Protein AF-A0A7T8GZP5-F1 (afdb_monomer_lite)

Foldseek 3Di:
DPPPPDPDPVVVVVVCVVCLVVVNQWDDDPPDIGGDDNVDDDDQPDPVNVVVPVPD

pLDDT: mean 79.48, std 11.4, range [39.69, 88.44]

Secondary structure (DSSP, 8-state):
----SS--HHHHHHHHHHHHHTT--EEEETTEEEE---SS--TT-SHHHHHHHTT-

Sequence (56 aa):
MTLLSSVTESAIMENMKKRYMDDWIFTYIGQVLISVNPFKPMSYFTQKEIDMYQGA

Organism: Caligus rogercresseyi (NCBI:txid217165)

InterPro domains:
  IPR001609 Myosin head, motor domain-like [PF00063] (1-55)
  IPR001609 Myosin head, motor domain-like [PS51456] (1-56)
  IPR027417 P-loop containing nucleoside triphosphate hydrolase [SSF52540] (1-55)
  IPR036961 Kinesin motor domain superfamily [G3DSA:3.40.850.10] (1-56)

Structure (mmCIF, N/CA/C/O backbone):
data_AF-A0A7T8GZP5-F1
#
_entry.id   AF-A0A7T8GZP5-F1
#
loop_
_atom_site.group_PDB
_atom_site.id
_atom_site.type_symbol
_atom_site.label_atom_id
_atom_site.label_alt_id
_atom_site.label_comp_id
_atom_site.label_asym_id
_atom_site.label_entity_id
_atom_site.label_seq_id
_atom_site.pdbx_PDB_ins_code
_atom_site.Cartn_x
_atom_site.Cartn_y
_atom_site.Cartn_z
_atom_site.occupancy
_atom_site.B_iso_or_equiv
_atom_site.auth_seq_id
_atom_site.auth_comp_id
_atom_site.auth_asym_id
_atom_site.auth_atom_id
_atom_site.pdbx_PDB_model_num
ATOM 1 N N . MET A 1 1 ? -2.520 -8.766 -8.620 1.00 39.69 1 MET A N 1
ATOM 2 C CA . MET A 1 1 ? -1.077 -9.073 -8.725 1.00 39.69 1 MET A CA 1
ATOM 3 C C . MET A 1 1 ? -0.581 -8.496 -10.035 1.00 39.69 1 MET A C 1
ATOM 5 O O . MET A 1 1 ? -1.080 -8.899 -11.076 1.00 39.69 1 MET A O 1
ATOM 9 N N . THR A 1 2 ? 0.322 -7.521 -10.011 1.00 41.38 2 THR A N 1
ATOM 10 C CA . THR A 1 2 ? 0.994 -7.074 -11.237 1.00 41.38 2 THR A CA 1
ATOM 11 C C . THR A 1 2 ? 2.180 -7.999 -11.469 1.00 41.38 2 THR A C 1
ATOM 13 O O . THR A 1 2 ? 3.201 -7.874 -10.796 1.00 41.38 2 THR A O 1
ATOM 16 N N . LEU A 1 3 ? 2.019 -8.963 -12.376 1.00 53.16 3 LEU A N 1
ATOM 17 C CA . LEU A 1 3 ? 3.139 -9.707 -12.947 1.00 53.16 3 LEU A CA 1
ATOM 18 C C . LEU A 1 3 ? 3.996 -8.703 -13.727 1.00 53.16 3 LEU A C 1
ATOM 20 O O . LEU A 1 3 ? 3.662 -8.332 -14.848 1.00 53.16 3 LEU A O 1
ATOM 24 N N . LEU A 1 4 ? 5.057 -8.195 -13.098 1.00 58.03 4 LEU A N 1
ATOM 25 C CA . LEU A 1 4 ? 6.076 -7.417 -13.793 1.00 58.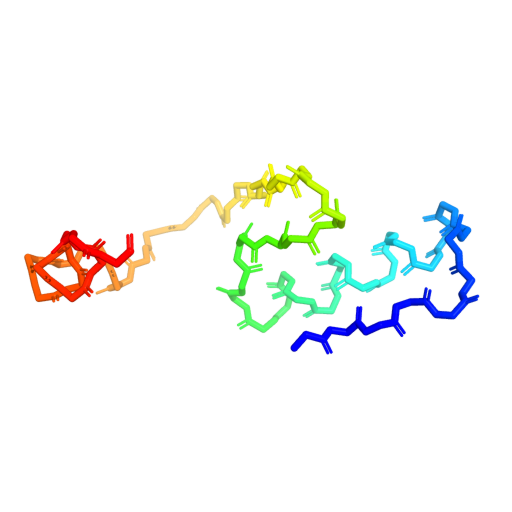03 4 LEU A CA 1
ATOM 26 C C . LEU A 1 4 ? 6.836 -8.373 -14.713 1.00 58.03 4 LEU A C 1
ATOM 28 O O . LEU A 1 4 ? 7.679 -9.141 -14.261 1.00 58.03 4 LEU A O 1
ATOM 32 N N . SER A 1 5 ? 6.532 -8.314 -16.006 1.00 56.81 5 SER A N 1
ATOM 33 C CA . SER A 1 5 ? 7.229 -9.080 -17.046 1.00 56.81 5 SER A CA 1
ATOM 34 C C . SER A 1 5 ? 8.710 -8.688 -17.172 1.00 56.81 5 SER A C 1
ATOM 36 O O . SER A 1 5 ? 9.510 -9.460 -17.688 1.00 56.81 5 SER A O 1
ATOM 38 N N . SER A 1 6 ? 9.082 -7.498 -16.681 1.00 58.56 6 SER A N 1
ATOM 39 C CA . SER A 1 6 ? 10.451 -6.978 -16.630 1.00 58.56 6 SER A CA 1
ATOM 40 C C . SER A 1 6 ? 10.720 -6.315 -15.274 1.00 58.56 6 SER A C 1
ATOM 42 O O . SER A 1 6 ? 10.137 -5.277 -14.959 1.00 58.56 6 SER A O 1
ATOM 44 N N . VAL A 1 7 ? 11.607 -6.901 -14.468 1.00 65.56 7 VAL A N 1
ATOM 45 C CA . VAL A 1 7 ? 11.996 -6.392 -13.139 1.00 65.56 7 VAL A CA 1
ATOM 46 C C . VAL A 1 7 ? 13.120 -5.359 -13.281 1.00 65.56 7 VAL A C 1
ATOM 48 O O . VAL A 1 7 ? 14.237 -5.554 -12.815 1.00 65.56 7 VAL A O 1
ATOM 51 N N . THR A 1 8 ? 12.857 -4.266 -13.990 1.00 76.19 8 THR A N 1
ATOM 52 C CA . THR A 1 8 ? 13.766 -3.113 -14.024 1.00 76.19 8 THR A CA 1
ATOM 53 C C . THR A 1 8 ? 13.478 -2.199 -12.841 1.00 76.19 8 THR A C 1
ATOM 55 O O . THR A 1 8 ? 12.318 -1.971 -12.495 1.00 76.19 8 THR A O 1
ATOM 58 N N . GLU A 1 9 ? 14.525 -1.629 -12.243 1.00 77.69 9 GLU A N 1
ATOM 59 C CA . GLU A 1 9 ? 14.404 -0.712 -11.101 1.00 77.69 9 GLU A CA 1
ATOM 60 C C . GLU A 1 9 ? 13.441 0.447 -11.401 1.00 77.69 9 GLU A C 1
ATOM 62 O O . GLU A 1 9 ? 12.556 0.748 -10.602 1.00 77.69 9 GLU A O 1
ATOM 67 N N . SER A 1 10 ? 13.516 1.013 -12.609 1.00 83.44 10 SER A N 1
ATOM 68 C CA . SER A 1 10 ? 12.612 2.074 -13.068 1.00 83.44 10 SER A CA 1
ATOM 69 C C . SER A 1 10 ? 11.143 1.637 -13.108 1.00 83.44 10 SER A C 1
ATOM 71 O O . SER A 1 10 ? 10.268 2.400 -12.704 1.00 83.44 10 SER A O 1
ATOM 73 N N . ALA A 1 11 ? 10.861 0.404 -13.541 1.00 81.94 11 ALA A N 1
ATOM 74 C CA . ALA A 1 11 ? 9.500 -0.130 -13.612 1.00 81.94 11 ALA A CA 1
ATOM 75 C C . ALA A 1 11 ? 8.927 -0.429 -12.216 1.00 81.94 11 ALA A C 1
ATOM 77 O O . ALA A 1 11 ? 7.732 -0.247 -11.973 1.00 81.94 11 ALA A O 1
ATOM 78 N N . ILE A 1 12 ? 9.778 -0.855 -11.277 1.00 80.56 12 ILE A N 1
ATOM 79 C CA . ILE A 1 12 ? 9.402 -1.010 -9.867 1.00 80.56 12 ILE A CA 1
ATOM 80 C C . ILE A 1 12 ? 9.062 0.358 -9.265 1.00 80.56 12 ILE A C 1
ATOM 82 O O . ILE A 1 12 ? 8.005 0.507 -8.652 1.00 80.56 12 ILE A O 1
ATOM 86 N N . MET A 1 13 ? 9.919 1.359 -9.483 1.00 83.69 13 MET A N 1
ATOM 87 C CA . MET A 1 13 ? 9.725 2.734 -9.008 1.00 83.69 13 MET A CA 1
ATOM 88 C C . MET A 1 13 ? 8.413 3.333 -9.522 1.00 83.69 13 MET A C 1
ATOM 90 O O . MET A 1 13 ? 7.629 3.879 -8.744 1.00 83.69 13 MET A O 1
ATOM 94 N N . GLU A 1 14 ? 8.131 3.188 -10.818 1.00 86.81 14 GLU A N 1
ATOM 95 C CA . GLU A 1 14 ? 6.900 3.705 -11.418 1.00 86.81 14 GLU A CA 1
ATOM 96 C C . GLU A 1 14 ? 5.651 3.029 -10.833 1.00 86.81 14 GLU A C 1
ATOM 98 O O . GLU A 1 14 ? 4.672 3.706 -10.513 1.00 86.81 14 GLU A O 1
ATOM 103 N N . ASN A 1 15 ? 5.692 1.710 -10.626 1.00 83.12 15 ASN A N 1
ATOM 104 C CA . ASN A 1 15 ? 4.583 0.979 -10.014 1.00 83.12 15 ASN A CA 1
ATOM 105 C C . ASN A 1 15 ? 4.372 1.353 -8.547 1.00 83.12 15 ASN A C 1
ATOM 107 O O . ASN A 1 15 ? 3.229 1.555 -8.141 1.00 83.12 15 ASN A O 1
ATOM 111 N N . MET A 1 16 ? 5.441 1.489 -7.755 1.00 84.19 16 MET A N 1
ATOM 112 C CA . MET A 1 16 ? 5.319 1.962 -6.373 1.00 84.19 16 MET A CA 1
ATOM 113 C C . MET A 1 16 ? 4.731 3.371 -6.324 1.00 84.19 16 MET A C 1
ATOM 115 O O . MET A 1 16 ? 3.850 3.631 -5.512 1.00 84.19 16 MET A O 1
ATOM 119 N N . LYS A 1 17 ? 5.151 4.260 -7.231 1.00 87.12 17 LYS A N 1
ATOM 120 C CA . LYS A 1 17 ? 4.616 5.622 -7.319 1.00 87.12 17 LYS A CA 1
ATOM 121 C C . LYS A 1 17 ? 3.125 5.637 -7.660 1.00 87.12 17 LYS A C 1
ATOM 123 O O . LYS A 1 17 ? 2.380 6.360 -7.009 1.00 87.12 17 LYS A O 1
ATOM 128 N N . LYS A 1 18 ? 2.684 4.835 -8.637 1.00 88.44 18 LYS A N 1
ATOM 129 C CA . LYS A 1 18 ? 1.257 4.702 -8.987 1.00 88.44 18 LYS A CA 1
ATOM 130 C C . LYS A 1 18 ? 0.442 4.178 -7.805 1.00 88.44 18 LYS A C 1
ATOM 132 O O . LYS A 1 18 ? -0.531 4.803 -7.414 1.00 88.44 18 LYS A O 1
ATOM 137 N N . ARG A 1 19 ? 0.906 3.102 -7.163 1.00 87.62 19 ARG A N 1
ATOM 138 C CA . ARG A 1 19 ? 0.242 2.523 -5.983 1.00 87.62 19 ARG A CA 1
ATOM 139 C C . ARG A 1 19 ? 0.174 3.493 -4.811 1.00 87.62 19 ARG A C 1
ATOM 141 O O . ARG A 1 19 ? -0.848 3.562 -4.145 1.00 87.62 19 ARG A O 1
ATOM 148 N N . TYR A 1 20 ? 1.233 4.264 -4.589 1.00 86.44 20 TYR A N 1
ATOM 149 C CA . TYR A 1 20 ? 1.246 5.300 -3.565 1.00 86.44 20 TYR A CA 1
ATOM 150 C C . TYR A 1 20 ? 0.216 6.401 -3.850 1.00 86.44 20 TYR A C 1
ATOM 152 O O . TYR A 1 20 ? -0.461 6.848 -2.930 1.00 86.44 20 TYR A O 1
ATOM 160 N N . MET A 1 21 ? 0.066 6.816 -5.114 1.00 86.44 21 MET A N 1
ATOM 161 C CA . MET A 1 21 ? -0.981 7.766 -5.515 1.00 86.44 21 MET A CA 1
ATOM 162 C C . MET A 1 21 ? -2.396 7.207 -5.301 1.00 86.44 21 MET A C 1
ATOM 164 O O . MET A 1 21 ? -3.297 7.978 -4.987 1.00 86.44 21 MET A O 1
ATOM 168 N N . ASP A 1 22 ? -2.561 5.887 -5.398 1.00 86.75 22 ASP A N 1
ATOM 169 C CA . ASP A 1 22 ? -3.816 5.169 -5.137 1.00 86.75 22 ASP A CA 1
ATOM 170 C C . ASP A 1 22 ? -3.989 4.748 -3.656 1.00 86.75 22 ASP A C 1
ATOM 172 O O . ASP A 1 22 ? -4.835 3.913 -3.335 1.00 86.75 22 ASP A O 1
ATOM 176 N N . ASP A 1 23 ? -3.187 5.297 -2.734 1.00 84.19 23 ASP A N 1
ATOM 177 C CA . ASP A 1 23 ? -3.215 5.006 -1.289 1.00 84.19 23 ASP A CA 1
ATOM 178 C C . ASP A 1 23 ? -2.912 3.549 -0.889 1.00 84.19 23 ASP A C 1
ATOM 180 O O . ASP A 1 23 ? -3.231 3.086 0.214 1.00 84.19 23 ASP A O 1
ATOM 184 N N . TRP A 1 24 ? -2.218 2.818 -1.761 1.00 85.62 24 TRP A N 1
ATOM 185 C CA . TRP A 1 24 ? -1.738 1.462 -1.507 1.00 85.62 24 TRP A CA 1
ATOM 186 C C . TRP A 1 24 ? -0.289 1.468 -1.034 1.00 85.62 24 TRP A C 1
ATOM 188 O O . TRP A 1 24 ? 0.652 1.536 -1.827 1.00 85.62 24 TRP A O 1
ATOM 198 N N . ILE A 1 25 ? -0.108 1.309 0.276 1.00 88.00 25 ILE A N 1
ATOM 199 C CA . ILE A 1 25 ? 1.219 1.362 0.902 1.00 88.00 25 ILE A CA 1
ATOM 200 C C . ILE A 1 25 ? 1.965 0.028 0.889 1.00 88.00 25 ILE A C 1
ATOM 202 O O . ILE A 1 25 ? 3.185 0.010 1.012 1.00 88.00 25 ILE A O 1
ATOM 206 N N . PHE A 1 26 ? 1.243 -1.083 0.733 1.00 87.50 26 PHE A N 1
ATOM 207 C CA . PHE A 1 26 ? 1.799 -2.432 0.744 1.00 87.50 26 PHE A CA 1
ATOM 208 C C . PHE A 1 26 ? 1.851 -2.990 -0.675 1.00 87.50 26 PHE A C 1
ATOM 210 O O . PHE A 1 26 ? 0.836 -3.039 -1.378 1.00 87.50 26 PHE A O 1
ATOM 217 N N . THR A 1 27 ? 3.035 -3.426 -1.100 1.00 85.56 27 THR A N 1
ATOM 218 C CA . THR A 1 27 ? 3.266 -3.995 -2.432 1.00 85.56 27 THR A CA 1
ATOM 219 C C . THR A 1 27 ? 4.089 -5.272 -2.331 1.00 85.56 27 THR A C 1
ATOM 221 O O . THR A 1 27 ? 5.208 -5.258 -1.826 1.00 85.56 27 THR A O 1
ATOM 224 N N . TYR A 1 28 ? 3.548 -6.374 -2.851 1.00 85.19 28 TYR A N 1
ATOM 225 C CA . TYR A 1 28 ? 4.281 -7.631 -2.992 1.00 85.19 28 TYR A CA 1
ATOM 226 C C . TYR A 1 28 ? 5.143 -7.623 -4.255 1.00 85.19 28 TYR A C 1
ATOM 228 O O . TYR A 1 28 ? 4.638 -7.362 -5.350 1.00 85.19 28 TYR A O 1
ATOM 236 N N . ILE A 1 29 ? 6.423 -7.960 -4.099 1.00 82.75 29 ILE A N 1
ATOM 237 C CA . ILE A 1 29 ? 7.371 -8.192 -5.192 1.00 82.75 29 ILE A CA 1
ATOM 238 C C . ILE A 1 29 ? 8.037 -9.550 -4.959 1.00 82.75 29 ILE A C 1
ATOM 240 O O . ILE A 1 29 ? 8.940 -9.693 -4.135 1.00 82.75 29 ILE A O 1
ATOM 244 N N . GLY A 1 30 ? 7.571 -10.569 -5.685 1.00 78.94 30 GLY A N 1
ATOM 245 C CA . GLY A 1 30 ? 8.016 -11.946 -5.479 1.00 78.94 30 GLY A CA 1
ATOM 246 C C . GLY A 1 30 ? 7.705 -12.417 -4.056 1.00 78.94 30 GLY A C 1
ATOM 247 O O . GLY A 1 30 ? 6.546 -12.445 -3.656 1.00 78.94 30 GLY A O 1
ATOM 248 N N . GLN A 1 31 ? 8.747 -12.769 -3.301 1.00 79.75 31 GLN A N 1
ATOM 249 C CA . GLN A 1 31 ? 8.637 -13.209 -1.903 1.00 79.75 31 GLN A CA 1
ATOM 250 C C . GLN A 1 31 ? 8.758 -12.064 -0.885 1.00 79.75 31 GLN A C 1
ATOM 252 O O . GLN A 1 31 ? 8.616 -12.294 0.313 1.00 79.75 31 GLN A O 1
ATOM 257 N N . VAL A 1 32 ? 9.033 -10.838 -1.337 1.00 82.50 32 VAL A N 1
ATOM 258 C CA . VAL A 1 32 ? 9.242 -9.682 -0.459 1.00 82.50 32 VAL A CA 1
ATOM 259 C C . VAL A 1 32 ? 7.984 -8.819 -0.426 1.00 82.50 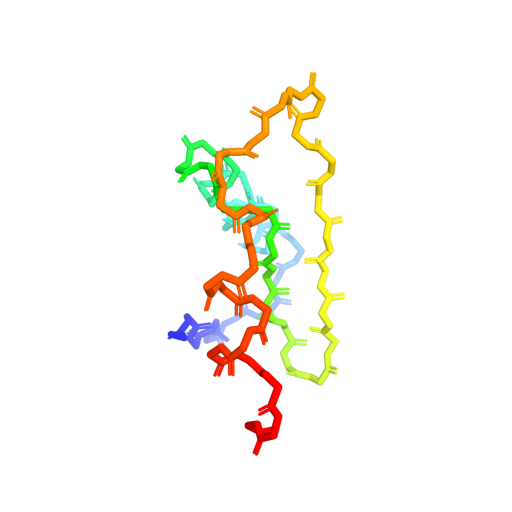32 VAL A C 1
ATOM 261 O O . VAL A 1 32 ? 7.366 -8.553 -1.460 1.00 82.50 32 VAL A O 1
ATOM 264 N N . LEU A 1 33 ? 7.620 -8.350 0.767 1.00 85.25 33 LEU A N 1
ATOM 265 C CA . LEU A 1 33 ? 6.605 -7.320 0.967 1.00 85.25 33 LEU A CA 1
ATOM 266 C C . LEU A 1 33 ? 7.297 -5.982 1.231 1.00 85.25 33 LEU A C 1
ATOM 268 O O . LEU A 1 33 ? 8.069 -5.855 2.179 1.00 85.25 33 LEU A O 1
ATOM 272 N N . ILE A 1 34 ? 7.002 -4.982 0.406 1.00 86.44 34 ILE A N 1
ATOM 273 C CA . ILE A 1 34 ? 7.499 -3.616 0.576 1.00 86.44 34 ILE A CA 1
ATOM 274 C C . ILE A 1 34 ? 6.376 -2.754 1.143 1.00 86.44 34 ILE A C 1
ATOM 276 O O . ILE A 1 34 ? 5.247 -2.794 0.647 1.00 86.44 34 ILE A O 1
ATOM 280 N N . SER A 1 35 ? 6.704 -1.972 2.172 1.00 87.62 35 SER A N 1
ATOM 281 C CA . SER A 1 35 ? 5.822 -0.974 2.776 1.00 87.62 35 SER A CA 1
ATOM 282 C C . SER A 1 35 ? 6.372 0.432 2.535 1.00 87.62 35 SER A C 1
ATOM 284 O O . SER A 1 35 ? 7.567 0.665 2.721 1.00 87.62 35 SER A O 1
ATOM 286 N N . VAL A 1 36 ? 5.508 1.366 2.131 1.00 88.44 36 VAL A N 1
ATOM 287 C CA . VAL A 1 36 ? 5.838 2.785 1.924 1.00 88.44 36 VAL A CA 1
ATOM 288 C C . VAL A 1 36 ? 5.051 3.633 2.918 1.00 88.44 36 VAL A C 1
ATOM 290 O O . VAL A 1 36 ? 3.831 3.566 2.956 1.00 88.44 36 VAL A O 1
ATOM 293 N N . ASN A 1 37 ? 5.725 4.456 3.722 1.00 88.00 37 ASN A N 1
ATOM 294 C CA . ASN A 1 37 ? 5.040 5.275 4.723 1.00 88.00 37 ASN A CA 1
ATOM 295 C C . ASN A 1 37 ? 4.173 6.367 4.052 1.00 88.00 37 ASN A C 1
ATOM 297 O O . ASN A 1 37 ? 4.728 7.210 3.344 1.00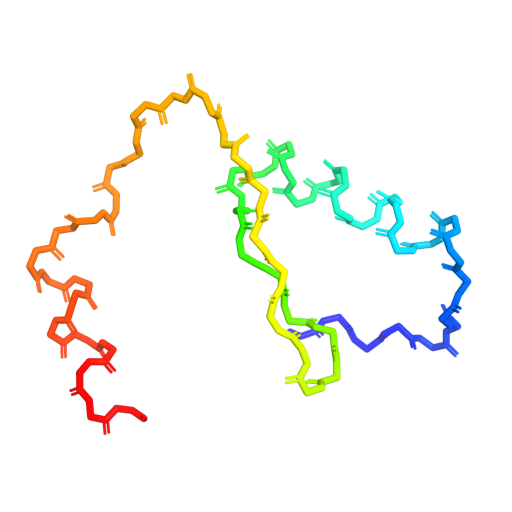 88.00 37 ASN A O 1
ATOM 301 N N . PRO A 1 38 ? 2.845 6.397 4.282 1.00 86.12 38 PRO A N 1
ATOM 302 C CA . PRO A 1 38 ? 1.944 7.387 3.692 1.00 86.12 38 PRO A CA 1
ATOM 303 C C . PRO A 1 38 ? 1.969 8.747 4.408 1.00 86.12 38 PRO A C 1
ATOM 305 O O . PRO A 1 38 ? 1.345 9.690 3.930 1.00 86.12 38 PRO A O 1
ATOM 308 N N . PHE A 1 39 ? 2.637 8.856 5.568 1.00 87.44 39 PHE A N 1
ATOM 309 C CA . PHE A 1 39 ? 2.692 10.062 6.414 1.00 87.44 39 PHE A CA 1
ATOM 310 C C . PHE A 1 39 ? 1.318 10.678 6.745 1.00 87.44 39 PHE A C 1
ATOM 312 O O . PHE A 1 39 ? 1.222 11.846 7.120 1.00 87.44 39 PHE A O 1
ATOM 319 N N . LYS A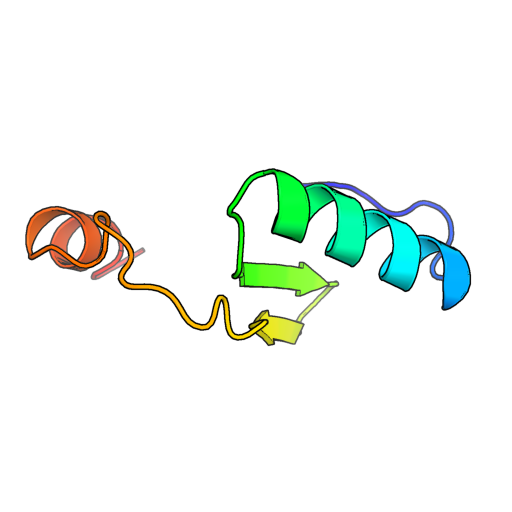 1 40 ? 0.246 9.887 6.637 1.00 85.38 40 LYS A N 1
ATOM 320 C CA . LYS A 1 40 ? -1.133 10.271 6.941 1.00 85.38 40 LYS A CA 1
ATOM 321 C C . LYS A 1 40 ? -1.864 9.120 7.636 1.00 85.38 40 LYS A C 1
ATOM 323 O O . LYS A 1 40 ? -1.518 7.958 7.404 1.00 85.38 40 LYS A O 1
ATOM 328 N N . PRO A 1 41 ? -2.865 9.413 8.483 1.00 80.88 41 PRO A N 1
ATOM 329 C CA . PRO A 1 41 ? -3.706 8.378 9.067 1.00 80.88 41 PRO A CA 1
ATOM 330 C C . PRO A 1 41 ? -4.498 7.666 7.966 1.00 80.88 41 PRO A C 1
ATOM 332 O O . PRO A 1 41 ? -5.028 8.308 7.060 1.00 80.88 41 PRO A O 1
ATOM 335 N N . MET A 1 42 ? -4.579 6.340 8.051 1.00 80.62 42 MET A N 1
ATOM 336 C CA . MET A 1 42 ? -5.335 5.516 7.110 1.00 80.62 42 MET A CA 1
ATOM 337 C C . MET A 1 42 ? -6.452 4.770 7.827 1.00 80.62 42 MET A C 1
ATOM 339 O O . MET A 1 42 ? -6.265 4.247 8.923 1.00 80.62 42 MET A O 1
ATOM 343 N N . SER A 1 43 ? -7.618 4.730 7.190 1.00 76.88 43 SER A N 1
ATOM 344 C CA . SER A 1 43 ? -8.888 4.324 7.800 1.00 76.88 43 SER A CA 1
ATOM 345 C C . SER A 1 43 ? -9.103 2.811 7.897 1.00 76.88 43 SER A C 1
ATOM 347 O O . SER A 1 43 ? -10.090 2.390 8.485 1.00 76.88 43 SER A O 1
ATOM 349 N N . TYR A 1 44 ? -8.226 2.003 7.297 1.00 76.44 44 TYR A N 1
ATOM 350 C CA . TYR A 1 44 ? -8.417 0.560 7.088 1.00 76.44 44 TYR A CA 1
ATOM 351 C C . TYR A 1 44 ? -7.603 -0.325 8.048 1.00 76.44 44 TYR A C 1
ATOM 353 O O . TYR A 1 44 ? -7.388 -1.505 7.794 1.00 76.44 44 TYR A O 1
ATOM 361 N N . PHE A 1 45 ? -7.116 0.247 9.150 1.00 78.62 45 PHE A N 1
ATOM 362 C CA . PHE A 1 45 ? -6.504 -0.501 10.252 1.00 78.62 45 PHE A CA 1
ATOM 363 C C . PHE A 1 45 ? -7.522 -0.730 11.375 1.00 78.62 45 PHE A C 1
ATOM 365 O O . PHE A 1 45 ? -7.282 -0.360 12.525 1.00 78.62 45 PHE A O 1
ATOM 372 N N . THR A 1 46 ? -8.697 -1.266 11.049 1.00 84.44 46 THR A N 1
ATOM 373 C CA . THR A 1 46 ? -9.723 -1.596 12.043 1.00 84.44 46 THR A CA 1
ATOM 374 C C . THR A 1 46 ? -9.667 -3.077 12.406 1.00 84.44 46 THR A C 1
ATOM 376 O O . THR A 1 46 ? -9.047 -3.894 11.723 1.00 84.44 46 THR A O 1
ATOM 379 N N . GLN A 1 47 ? -10.353 -3.441 13.492 1.00 82.69 47 GLN A N 1
ATOM 380 C CA . GLN A 1 47 ? -10.450 -4.833 13.934 1.00 82.69 47 GLN A CA 1
ATOM 381 C C . GLN A 1 47 ? -10.990 -5.754 12.830 1.00 82.69 47 GLN A C 1
ATOM 383 O O . GLN A 1 47 ? -10.565 -6.895 12.714 1.00 82.69 47 GLN A O 1
ATOM 388 N N . LYS A 1 48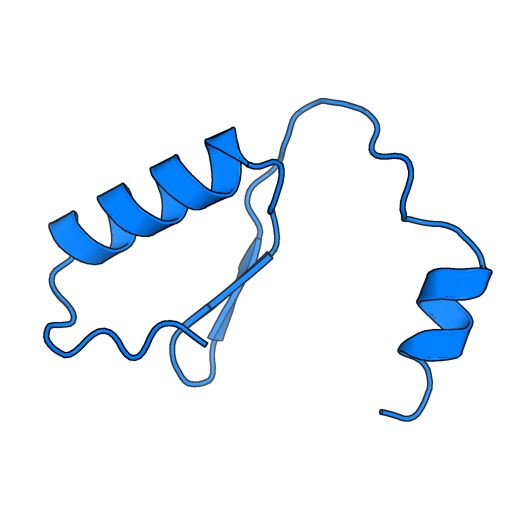 ? -11.866 -5.234 11.962 1.00 84.69 48 LYS A N 1
ATOM 389 C CA . LYS A 1 48 ? -12.451 -5.992 10.856 1.00 84.69 48 LYS A CA 1
ATOM 390 C C . LYS A 1 48 ? -11.405 -6.435 9.832 1.00 84.69 48 LYS A C 1
ATOM 392 O O . LYS A 1 48 ? -11.484 -7.561 9.348 1.00 84.69 48 LYS A O 1
ATOM 397 N N . GLU A 1 49 ? -10.455 -5.569 9.473 1.00 82.44 49 GLU A N 1
ATOM 398 C CA . GLU A 1 49 ? -9.375 -5.967 8.567 1.00 82.44 49 GLU A CA 1
ATOM 399 C C . GLU A 1 49 ? -8.427 -6.953 9.250 1.00 82.44 49 GLU A C 1
ATOM 401 O O . GLU A 1 49 ? -8.013 -7.918 8.613 1.00 82.44 49 GLU A O 1
ATOM 406 N N . ILE A 1 50 ? -8.136 -6.765 10.543 1.00 84.62 50 ILE A N 1
ATOM 407 C CA . ILE A 1 50 ? -7.308 -7.704 11.316 1.00 84.62 50 ILE A CA 1
ATOM 408 C C . ILE A 1 50 ? -7.937 -9.096 11.291 1.00 84.62 50 ILE A C 1
ATOM 410 O O . ILE A 1 50 ? -7.273 -10.040 10.877 1.00 84.62 50 ILE A O 1
ATOM 414 N N . ASP A 1 51 ? -9.219 -9.213 11.635 1.00 86.88 51 ASP A N 1
ATOM 415 C CA . ASP A 1 51 ? -9.933 -10.492 11.668 1.00 86.88 51 ASP A CA 1
ATOM 416 C C . ASP A 1 51 ? -9.999 -11.153 10.279 1.00 86.88 51 ASP A C 1
ATOM 418 O O . ASP A 1 51 ? -9.946 -12.375 10.169 1.00 86.88 51 ASP A O 1
ATOM 422 N N . MET A 1 52 ? -10.080 -10.358 9.205 1.00 86.44 52 MET A N 1
ATOM 423 C CA . MET A 1 52 ? -10.088 -10.856 7.824 1.00 86.44 52 MET A CA 1
ATOM 424 C C . MET A 1 52 ? -8.734 -11.436 7.392 1.00 86.44 52 MET A C 1
ATOM 426 O O . MET A 1 52 ? -8.699 -12.399 6.628 1.00 86.44 52 MET A O 1
ATOM 430 N N . TYR A 1 53 ? -7.627 -10.844 7.843 1.00 84.06 53 TYR A N 1
ATOM 431 C CA . TYR A 1 53 ? -6.277 -11.331 7.542 1.00 84.06 53 TYR A CA 1
ATOM 432 C C . TYR A 1 53 ? -5.769 -12.352 8.571 1.00 84.06 53 TYR A C 1
ATOM 434 O O . TYR A 1 53 ? -4.796 -13.060 8.309 1.00 84.06 53 TYR A O 1
ATOM 442 N N . GLN A 1 54 ? -6.413 -12.456 9.733 1.00 79.88 54 GLN A N 1
ATOM 443 C CA . GLN A 1 54 ? -6.048 -13.398 10.781 1.00 79.88 54 GLN A CA 1
ATOM 444 C C . GLN A 1 54 ? -6.458 -14.824 10.380 1.00 79.88 54 GLN A C 1
ATOM 446 O O . GLN A 1 54 ? -7.619 -15.209 10.471 1.00 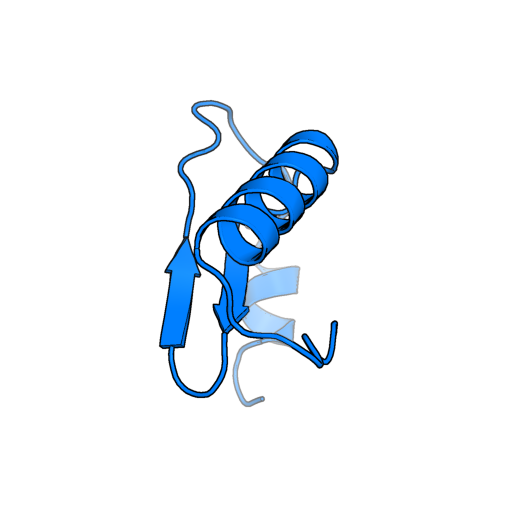79.88 54 GLN A O 1
ATOM 451 N N . GLY A 1 55 ? -5.473 -15.626 9.967 1.00 74.62 55 GLY A N 1
ATOM 452 C CA . GLY A 1 55 ? -5.661 -17.028 9.571 1.00 74.62 55 GLY A CA 1
ATOM 453 C C . GLY A 1 55 ? -5.694 -17.278 8.060 1.00 74.62 55 GLY A C 1
ATOM 454 O O . GLY A 1 55 ? -5.975 -18.407 7.659 1.00 74.62 55 GLY A O 1
ATOM 455 N N . ALA A 1 56 ? -5.418 -16.249 7.252 1.00 58.16 56 ALA A N 1
ATOM 456 C CA . ALA A 1 56 ? -5.186 -16.366 5.811 1.00 58.16 56 ALA A CA 1
ATOM 457 C C . ALA A 1 56 ? -3.778 -16.892 5.477 1.00 58.16 56 ALA A C 1
ATOM 459 O O . ALA A 1 56 ? -2.845 -16.664 6.283 1.00 58.16 56 ALA A O 1
#

Radius of gyration: 13.24 Å; chains: 1; bounding box: 27×27×31 Å